Protein AF-A0A7C3YD73-F1 (afdb_monomer)

pLDDT: mean 84.91, std 18.35, range [36.12, 98.62]

Radius of gyration: 25.2 Å; Cα contacts (8 Å, |Δi|>4): 283; chains: 1; bounding box: 48×56×75 Å

Sequence (158 aa):
MTAGEERERSVPPAGDGAGAAAGGPRPVDALVAEIGSTTTVVTAFDGLSEEGRRRQPGGPRVVGQGVAPTSVADGDVTIGVNGARARLEAAVGPLAPRLTLATSSAAGGLRMTVHGLTQRMTAMAAREAALGAGAVVKYQTAGRLRDHDLRRIEEERP

Structure (mmCIF, N/CA/C/O backbone):
data_AF-A0A7C3YD73-F1
#
_entry.id   AF-A0A7C3YD73-F1
#
loop_
_atom_site.group_PDB
_atom_site.id
_atom_site.type_symbol
_atom_site.label_atom_id
_atom_site.label_alt_id
_atom_site.label_comp_id
_atom_site.label_asym_id
_atom_site.label_entity_id
_atom_site.label_seq_id
_atom_site.pdbx_PDB_ins_code
_atom_site.Cartn_x
_atom_site.Cartn_y
_atom_site.Cartn_z
_atom_site.occupancy
_atom_site.B_iso_or_equiv
_atom_site.auth_seq_id
_atom_site.auth_comp_id
_atom_site.auth_asym_id
_atom_site.auth_atom_id
_atom_site.pdbx_PDB_model_num
ATOM 1 N N . MET A 1 1 ? 26.915 -38.578 43.672 1.00 42.84 1 MET A N 1
ATOM 2 C CA . MET A 1 1 ? 26.312 -37.240 43.505 1.00 42.84 1 MET A CA 1
ATOM 3 C C . MET A 1 1 ? 25.085 -37.415 42.638 1.00 42.84 1 MET A C 1
ATOM 5 O O . MET A 1 1 ? 25.186 -38.008 41.575 1.00 42.84 1 MET A O 1
ATOM 9 N N . THR A 1 2 ? 23.934 -37.067 43.193 1.00 38.59 2 THR A N 1
ATOM 10 C CA . THR A 1 2 ? 22.582 -37.387 42.724 1.00 38.59 2 THR A CA 1
ATOM 11 C C . THR A 1 2 ? 22.217 -36.669 41.428 1.00 38.59 2 THR A C 1
ATOM 13 O O . THR A 1 2 ? 22.470 -35.474 41.291 1.00 38.59 2 THR A O 1
ATOM 16 N N . ALA A 1 3 ? 21.593 -37.412 40.512 1.00 38.47 3 ALA A N 1
ATOM 17 C CA . ALA A 1 3 ? 20.874 -36.888 39.360 1.00 38.47 3 ALA A CA 1
ATOM 18 C C . ALA A 1 3 ? 19.688 -36.036 39.843 1.00 38.47 3 ALA A C 1
ATOM 20 O O . ALA A 1 3 ? 18.899 -36.495 40.667 1.00 38.47 3 ALA A O 1
ATOM 21 N N . GLY A 1 4 ? 19.601 -34.794 39.367 1.00 38.97 4 GLY A N 1
ATOM 22 C CA . GLY A 1 4 ? 18.451 -33.918 39.567 1.00 38.97 4 GLY A CA 1
ATOM 23 C C . GLY A 1 4 ? 17.535 -33.981 38.350 1.00 38.97 4 GLY A C 1
ATOM 24 O O . GLY A 1 4 ? 17.973 -33.709 37.237 1.00 38.97 4 GLY A O 1
ATOM 25 N N . GLU A 1 5 ? 16.281 -34.361 38.579 1.00 45.06 5 GLU A N 1
ATOM 26 C CA . GLU A 1 5 ? 15.165 -34.267 37.637 1.00 45.06 5 GLU A CA 1
ATOM 27 C C . GLU A 1 5 ? 14.887 -32.801 37.265 1.00 45.06 5 GLU A C 1
ATOM 29 O O . GLU A 1 5 ? 14.458 -32.011 38.110 1.00 45.06 5 GLU A O 1
ATOM 34 N N . GLU A 1 6 ? 15.057 -32.433 35.994 1.00 40.69 6 GLU A N 1
ATOM 35 C CA . GLU A 1 6 ? 14.471 -31.201 35.463 1.00 40.69 6 GLU A CA 1
ATOM 36 C C . GLU A 1 6 ? 13.018 -31.470 35.063 1.00 40.69 6 GLU A C 1
ATOM 38 O O . GLU A 1 6 ? 12.716 -32.120 34.064 1.00 40.69 6 GLU A O 1
ATOM 43 N N . ARG A 1 7 ? 12.104 -30.985 35.907 1.00 46.06 7 ARG A N 1
ATOM 44 C CA . ARG A 1 7 ? 10.660 -31.025 35.685 1.00 46.06 7 ARG A CA 1
ATOM 45 C C . ARG A 1 7 ? 10.268 -30.106 34.529 1.00 46.06 7 ARG A C 1
ATOM 47 O O . ARG A 1 7 ? 10.502 -28.898 34.556 1.00 46.06 7 ARG A O 1
ATOM 54 N N . GLU A 1 8 ? 9.606 -30.722 33.565 1.00 41.06 8 GLU A N 1
ATOM 55 C CA . GLU A 1 8 ? 8.809 -30.146 32.490 1.00 41.06 8 GLU A CA 1
ATOM 56 C C . GLU A 1 8 ? 7.874 -29.045 33.026 1.00 41.06 8 GLU A C 1
ATOM 58 O O . GLU A 1 8 ? 6.981 -29.295 33.838 1.00 41.06 8 GLU A O 1
ATOM 63 N N . ARG A 1 9 ? 8.098 -27.790 32.613 1.00 43.88 9 ARG A N 1
ATOM 64 C CA . ARG A 1 9 ? 7.167 -26.692 32.904 1.00 43.88 9 ARG A CA 1
ATOM 65 C C . ARG A 1 9 ? 6.091 -26.667 31.828 1.00 43.88 9 ARG A C 1
ATOM 67 O O . ARG A 1 9 ? 6.324 -26.197 30.718 1.00 43.88 9 ARG A O 1
ATOM 74 N N . SER A 1 10 ? 4.920 -27.176 32.201 1.00 39.75 10 SER A N 1
ATOM 75 C CA . SER A 1 10 ? 3.681 -27.130 31.432 1.00 39.75 10 SER A CA 1
ATOM 76 C C . SER A 1 10 ? 3.347 -25.703 30.995 1.00 39.75 10 SER A C 1
ATOM 78 O O . SER A 1 10 ? 3.231 -24.798 31.827 1.00 39.75 10 SER A O 1
ATOM 80 N N . VAL A 1 11 ? 3.150 -25.518 29.693 1.00 49.44 11 VAL A N 1
ATOM 81 C CA . VAL A 1 11 ? 2.546 -24.314 29.117 1.00 49.44 11 VAL A CA 1
ATOM 82 C C . VAL A 1 11 ? 1.092 -24.234 29.612 1.00 49.44 11 VAL A C 1
ATOM 84 O O . VAL A 1 11 ? 0.370 -25.224 29.477 1.00 49.44 11 VAL A O 1
ATOM 87 N N . PRO A 1 12 ? 0.641 -23.120 30.217 1.00 45.41 12 PRO A N 1
ATOM 88 C CA . PRO A 1 12 ? -0.746 -22.993 30.651 1.00 45.41 12 PRO A CA 1
ATOM 89 C C . PRO A 1 12 ? -1.690 -22.956 29.434 1.00 45.41 12 PRO A C 1
ATOM 91 O O . PRO A 1 12 ? -1.300 -22.448 28.378 1.00 45.41 12 PRO A O 1
ATOM 94 N N . PRO A 1 13 ? -2.921 -23.490 29.551 1.00 43.34 13 PRO A N 1
ATOM 95 C CA . PRO A 1 13 ? -3.856 -23.549 28.436 1.00 43.34 13 PRO A CA 1
ATOM 96 C C . PRO A 1 13 ? -4.284 -22.145 27.998 1.00 43.34 13 PRO A C 1
ATOM 98 O O . PRO A 1 13 ? -4.411 -21.228 28.813 1.00 43.34 13 PRO A O 1
ATOM 101 N N . ALA A 1 14 ? -4.506 -22.004 26.690 1.00 50.91 14 ALA A N 1
ATOM 102 C CA . ALA A 1 14 ? -5.070 -20.816 26.071 1.00 50.91 14 ALA A CA 1
ATOM 103 C C . ALA A 1 14 ? -6.388 -20.453 26.769 1.00 50.91 14 ALA A C 1
ATOM 105 O O . ALA A 1 14 ? -7.315 -21.257 26.816 1.00 50.91 14 ALA A O 1
ATOM 106 N N . GLY A 1 15 ? -6.438 -19.257 27.354 1.00 39.12 15 GLY A N 1
ATOM 107 C CA . GLY A 1 15 ? -7.645 -18.748 27.985 1.00 39.12 15 GLY A CA 1
ATOM 108 C C . GLY A 1 15 ? -8.738 -18.518 26.947 1.00 39.12 15 GLY A C 1
ATOM 109 O O . GLY A 1 15 ? -8.536 -17.775 25.984 1.00 39.12 15 GLY A O 1
ATOM 110 N N . ASP A 1 16 ? -9.897 -19.126 27.185 1.00 51.25 16 ASP A N 1
ATOM 111 C CA . ASP A 1 16 ? -11.158 -18.816 26.521 1.00 51.25 16 ASP A CA 1
ATOM 112 C C . ASP A 1 16 ? -11.572 -17.377 26.856 1.00 51.25 16 ASP A C 1
ATOM 114 O O . ASP A 1 16 ? -12.211 -17.088 27.866 1.00 51.25 16 ASP A O 1
ATOM 118 N N . GLY A 1 17 ? -11.166 -16.448 25.995 1.00 36.91 17 GLY A N 1
ATOM 119 C CA . GLY A 1 17 ? -11.552 -15.042 26.024 1.00 36.91 17 GLY A CA 1
ATOM 120 C C . GLY A 1 17 ? -12.587 -14.717 24.954 1.00 36.91 17 GLY A C 1
ATOM 121 O O . GLY A 1 17 ? -12.403 -13.766 24.200 1.00 36.91 17 GLY A O 1
ATOM 122 N N . ALA A 1 18 ? -13.666 -15.497 24.854 1.00 42.88 18 ALA A N 1
ATOM 123 C CA . ALA A 1 18 ? -14.834 -15.148 24.046 1.00 42.88 18 ALA A CA 1
ATOM 124 C C . ALA A 1 18 ? -15.647 -14.041 24.745 1.00 42.88 18 ALA A C 1
ATOM 126 O O . ALA A 1 18 ? -16.751 -14.255 25.237 1.00 42.88 18 ALA A O 1
ATOM 127 N N . GLY A 1 19 ? -15.075 -12.840 24.812 1.00 36.12 19 GLY A N 1
ATOM 128 C CA . GLY A 1 19 ? -15.771 -11.614 25.181 1.00 36.12 19 GLY A CA 1
ATOM 129 C C . GLY A 1 19 ? -16.089 -10.822 23.922 1.00 36.12 19 GLY A C 1
ATOM 130 O O . GLY A 1 19 ? -15.408 -9.845 23.626 1.00 36.12 19 GLY A O 1
ATOM 131 N N . ALA A 1 20 ? -17.093 -11.251 23.154 1.00 42.88 20 ALA A N 1
ATOM 132 C CA . ALA A 1 20 ? -17.630 -10.433 22.073 1.00 42.88 20 ALA A CA 1
ATOM 133 C C . ALA A 1 20 ? -18.155 -9.123 22.682 1.00 42.88 20 ALA A C 1
ATOM 135 O O . ALA A 1 20 ? -19.147 -9.118 23.412 1.00 42.88 20 ALA A O 1
ATOM 136 N N . ALA A 1 21 ? -17.455 -8.017 22.426 1.00 47.47 21 ALA A N 1
ATOM 137 C CA . ALA A 1 21 ? -17.876 -6.695 22.857 1.00 47.47 21 ALA A CA 1
ATOM 138 C C . ALA A 1 21 ? -19.243 -6.377 22.227 1.00 47.47 21 ALA A C 1
ATOM 140 O O . ALA A 1 21 ? -19.350 -6.144 21.025 1.00 47.47 21 ALA A O 1
ATOM 141 N N . ALA A 1 22 ? -20.291 -6.387 23.052 1.00 50.22 22 ALA A N 1
ATOM 142 C CA . ALA A 1 22 ? -21.681 -6.104 22.697 1.00 50.22 22 ALA A CA 1
ATOM 143 C C . ALA A 1 22 ? -21.938 -4.597 22.474 1.00 50.22 22 ALA A C 1
ATOM 145 O O . ALA A 1 22 ? -22.868 -4.015 23.030 1.00 50.22 22 ALA A O 1
ATOM 146 N N . GLY A 1 23 ? -21.086 -3.949 21.682 1.00 60.81 23 GLY A N 1
ATOM 147 C CA . 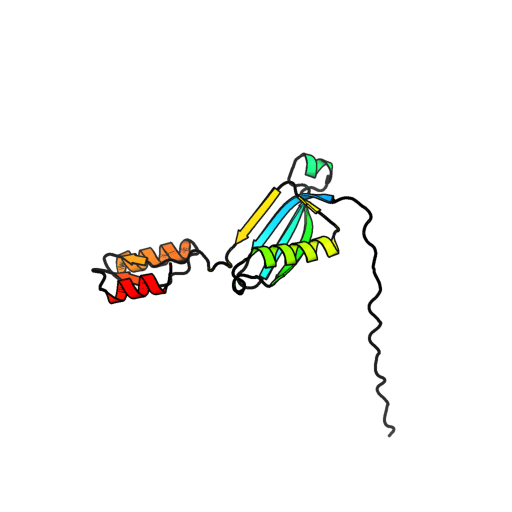GLY A 1 23 ? -21.236 -2.567 21.241 1.00 60.81 23 GLY A CA 1
ATOM 148 C C . GLY A 1 23 ? -21.167 -2.514 19.721 1.00 60.81 23 GLY A C 1
ATOM 149 O O . GLY A 1 23 ? -20.349 -3.201 19.113 1.00 60.81 23 GLY A O 1
ATOM 150 N N . GLY A 1 24 ? -22.036 -1.712 19.101 1.00 77.94 24 GLY A N 1
ATOM 151 C CA . GLY A 1 24 ? -21.945 -1.428 17.668 1.00 77.94 24 GLY A CA 1
ATOM 152 C C . GLY A 1 24 ? -20.569 -0.861 17.285 1.00 77.94 24 GLY A C 1
ATOM 153 O O . GLY A 1 24 ? -19.802 -0.449 18.160 1.00 77.94 24 GLY A O 1
ATOM 154 N N . PRO A 1 25 ? -20.234 -0.833 15.986 1.00 89.62 25 PRO A N 1
ATOM 155 C CA . PRO A 1 25 ? -18.904 -0.444 15.544 1.00 89.62 25 PRO A CA 1
ATOM 156 C C . PRO A 1 25 ? -18.542 0.963 16.022 1.00 89.62 25 PRO A C 1
ATOM 158 O O . PRO A 1 25 ? -19.298 1.923 15.850 1.00 89.62 25 PRO A O 1
ATOM 161 N N . ARG A 1 26 ? -17.368 1.077 16.644 1.00 91.38 26 ARG A N 1
ATOM 162 C CA . ARG A 1 26 ? -16.861 2.324 17.206 1.00 91.38 26 ARG A CA 1
ATOM 163 C C . ARG A 1 26 ? -16.518 3.296 16.071 1.00 91.38 26 ARG A C 1
ATOM 165 O O . ARG A 1 26 ? -15.709 2.939 15.213 1.00 91.38 26 ARG A O 1
ATOM 172 N N . PRO A 1 27 ? -17.041 4.534 16.075 1.00 94.38 27 PRO A N 1
ATOM 173 C CA . PRO A 1 27 ? -16.660 5.525 15.079 1.00 94.38 27 PRO A CA 1
ATOM 174 C C . PRO A 1 27 ? -15.189 5.918 15.244 1.00 94.38 27 PRO A C 1
ATOM 176 O O . PRO A 1 27 ? -14.729 6.156 16.362 1.00 94.38 27 PRO A O 1
ATOM 179 N N . VAL A 1 28 ? -14.468 6.013 14.128 1.00 96.12 28 VAL A N 1
ATOM 180 C CA . VAL A 1 28 ? -13.100 6.553 14.063 1.00 96.12 28 VAL A CA 1
ATOM 181 C C . VAL A 1 28 ? -12.978 7.511 12.885 1.00 96.12 28 VAL A C 1
ATOM 183 O O . VAL A 1 28 ? -13.726 7.414 11.911 1.00 96.12 28 VAL A O 1
ATOM 186 N N . ASP A 1 29 ? -12.053 8.462 12.962 1.00 97.06 29 ASP A N 1
ATOM 187 C CA . ASP A 1 29 ? -11.925 9.481 11.922 1.00 97.06 29 ASP A CA 1
ATOM 188 C C . ASP A 1 29 ? -11.259 8.935 10.657 1.00 97.06 29 ASP A C 1
ATOM 190 O O . ASP A 1 29 ? -11.718 9.235 9.555 1.00 97.06 29 ASP A O 1
ATOM 194 N N . ALA A 1 30 ? -10.213 8.117 10.799 1.00 97.62 30 ALA A N 1
ATOM 195 C CA . ALA A 1 30 ? -9.515 7.534 9.659 1.00 97.62 30 ALA A CA 1
ATOM 196 C C . ALA A 1 30 ? -9.073 6.090 9.912 1.00 97.62 30 ALA A C 1
ATOM 198 O O . ALA A 1 30 ? -8.607 5.751 11.000 1.00 97.62 30 ALA A O 1
ATOM 199 N N . LEU A 1 31 ? -9.165 5.265 8.873 1.00 98.31 31 LEU A N 1
ATOM 200 C CA . LEU A 1 31 ? -8.511 3.966 8.768 1.00 98.31 31 LEU A CA 1
ATOM 201 C C . LEU A 1 31 ? -7.478 4.048 7.644 1.00 98.31 31 LEU A C 1
ATOM 203 O O . LEU A 1 31 ? -7.838 4.282 6.493 1.00 98.31 31 LEU A O 1
ATOM 207 N N . VAL A 1 32 ? -6.199 3.902 7.972 1.00 98.19 32 VAL A N 1
ATOM 208 C CA . VAL A 1 32 ? -5.097 4.040 7.014 1.00 98.19 32 VAL A CA 1
ATOM 209 C C . VAL A 1 32 ? -4.479 2.671 6.774 1.00 98.19 32 VAL A C 1
ATOM 211 O O . VAL A 1 32 ? -3.994 2.052 7.717 1.00 98.19 32 VAL A O 1
ATOM 214 N N . ALA A 1 33 ? -4.507 2.202 5.530 1.00 97.88 33 ALA A N 1
ATOM 215 C CA . ALA A 1 33 ? -3.869 0.967 5.095 1.00 97.88 33 ALA A CA 1
ATOM 216 C C . ALA A 1 33 ? -2.529 1.269 4.409 1.00 97.88 33 ALA A C 1
ATOM 218 O O . ALA A 1 33 ? -2.496 1.900 3.358 1.00 97.88 33 ALA A O 1
ATOM 219 N N . GLU A 1 34 ? -1.429 0.794 4.976 1.00 96.00 34 GLU A N 1
ATOM 220 C CA . GLU A 1 34 ? -0.098 0.833 4.381 1.00 96.00 34 GLU A CA 1
ATOM 221 C C . GLU A 1 34 ? 0.249 -0.553 3.833 1.00 96.00 34 GLU A C 1
ATOM 223 O O . GLU A 1 34 ? 0.494 -1.501 4.576 1.00 96.00 34 GLU A O 1
ATOM 228 N N . ILE A 1 35 ? 0.236 -0.685 2.511 1.00 94.06 35 ILE A N 1
ATOM 229 C CA . ILE A 1 35 ? 0.448 -1.943 1.799 1.00 94.06 35 ILE A CA 1
ATOM 230 C C . ILE A 1 35 ? 1.915 -1.992 1.347 1.00 94.06 35 ILE A C 1
ATOM 232 O O . ILE A 1 35 ? 2.281 -1.484 0.282 1.00 94.06 35 ILE A O 1
ATOM 236 N N . GLY A 1 36 ? 2.774 -2.587 2.174 1.00 89.94 36 GLY A N 1
ATOM 237 C CA . GLY A 1 36 ? 4.190 -2.814 1.879 1.00 89.94 36 GLY A CA 1
ATOM 238 C C . GLY A 1 36 ? 4.432 -4.103 1.090 1.00 89.94 36 GLY A C 1
ATOM 239 O O . GLY A 1 36 ? 3.565 -4.968 1.029 1.00 89.94 36 GLY A O 1
ATOM 240 N N . SER A 1 37 ? 5.620 -4.272 0.503 1.00 85.31 37 SER A N 1
ATOM 241 C CA . SER A 1 37 ? 5.970 -5.467 -0.295 1.00 85.31 37 SER A CA 1
ATOM 242 C C . SER A 1 37 ? 5.804 -6.791 0.458 1.00 85.31 37 SER A C 1
ATOM 244 O O . SER A 1 37 ? 5.399 -7.784 -0.139 1.00 85.31 37 SER A O 1
ATOM 246 N N . THR A 1 38 ? 6.081 -6.793 1.762 1.00 90.69 38 THR A N 1
ATOM 247 C CA . THR A 1 38 ? 6.010 -7.990 2.616 1.00 90.69 38 THR A CA 1
ATOM 248 C C . THR A 1 38 ? 4.807 -7.963 3.551 1.00 90.69 38 THR A C 1
ATOM 250 O O . THR A 1 38 ? 4.184 -8.994 3.803 1.00 90.69 38 THR A O 1
ATOM 253 N N . THR A 1 39 ? 4.480 -6.789 4.087 1.00 95.19 39 THR A N 1
ATOM 254 C CA . THR A 1 39 ? 3.476 -6.626 5.140 1.00 95.19 39 THR A CA 1
ATOM 255 C C . THR A 1 39 ? 2.501 -5.516 4.807 1.00 95.19 39 THR A C 1
ATOM 257 O O . THR A 1 39 ? 2.903 -4.444 4.360 1.00 95.19 39 THR A O 1
ATOM 260 N N . THR A 1 40 ? 1.231 -5.758 5.101 1.00 97.12 40 THR A N 1
ATOM 261 C CA . THR A 1 40 ? 0.180 -4.752 5.101 1.00 97.12 40 THR A CA 1
ATOM 262 C C . THR A 1 40 ? -0.135 -4.369 6.539 1.00 97.12 40 THR A C 1
ATOM 264 O O . THR A 1 40 ? -0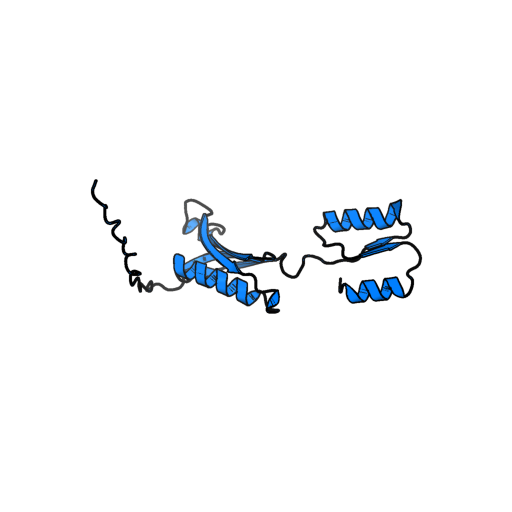.364 -5.235 7.385 1.00 97.12 40 THR A O 1
ATOM 267 N N . VAL A 1 41 ? -0.141 -3.074 6.819 1.00 98.31 41 VAL A N 1
ATOM 268 C CA . VAL A 1 41 ? -0.443 -2.496 8.127 1.00 98.31 41 VAL A CA 1
ATOM 269 C C . VAL A 1 41 ? -1.726 -1.687 8.007 1.00 98.31 41 VAL A C 1
ATOM 271 O O . VAL A 1 41 ? -1.897 -0.941 7.053 1.00 98.31 41 VAL A O 1
ATOM 274 N N . VAL A 1 42 ? -2.644 -1.830 8.958 1.00 98.62 42 VAL A N 1
ATOM 275 C CA . VAL A 1 42 ? -3.864 -1.021 9.031 1.00 98.62 42 VAL A CA 1
ATOM 276 C C . VAL A 1 42 ? -3.915 -0.336 10.386 1.00 98.62 42 VAL A C 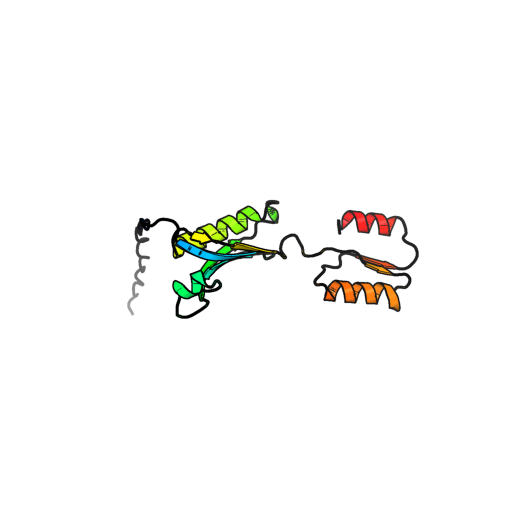1
ATOM 278 O O . VAL A 1 42 ? -3.925 -1.007 11.418 1.00 98.62 42 VAL A O 1
ATOM 281 N N . THR A 1 43 ? -3.984 0.992 10.379 1.00 98.56 43 THR A N 1
ATOM 282 C CA . THR A 1 43 ? -3.963 1.825 11.587 1.00 98.56 43 THR A CA 1
ATOM 283 C C . THR A 1 43 ? -5.222 2.677 11.663 1.00 98.56 43 THR A C 1
ATOM 285 O O . THR A 1 43 ? -5.589 3.351 10.699 1.00 98.56 43 THR A O 1
ATOM 288 N N . ALA A 1 44 ? -5.888 2.659 12.816 1.00 98.19 44 ALA A N 1
ATOM 289 C CA . ALA A 1 44 ? -7.052 3.499 13.078 1.00 98.19 44 ALA A CA 1
ATOM 290 C C . ALA A 1 44 ? -6.661 4.748 13.871 1.00 98.19 44 ALA A C 1
ATOM 292 O O . ALA A 1 44 ? -5.972 4.658 14.890 1.00 98.19 44 ALA A O 1
ATOM 293 N N . PHE A 1 45 ? -7.162 5.901 13.437 1.00 97.12 45 PHE A N 1
ATOM 294 C CA . PHE A 1 45 ? -6.938 7.200 14.061 1.00 97.12 45 PHE A CA 1
ATOM 295 C C . PHE A 1 45 ? -8.262 7.856 14.453 1.00 97.12 45 PHE A C 1
ATOM 297 O O . PHE A 1 45 ? -9.255 7.788 13.7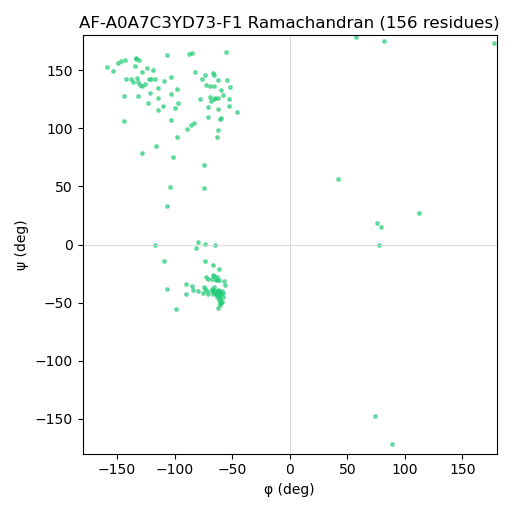25 1.00 97.12 45 PHE A O 1
ATOM 304 N N . ASP A 1 46 ? -8.256 8.534 15.594 1.00 95.62 46 ASP A N 1
ATOM 305 C CA . ASP A 1 46 ? -9.381 9.317 16.113 1.00 95.62 46 ASP A CA 1
ATOM 306 C C . ASP A 1 46 ? -8.870 10.683 16.593 1.00 95.62 46 ASP A C 1
ATOM 308 O O . ASP A 1 46 ? -7.673 10.846 16.839 1.00 95.62 46 ASP A O 1
ATOM 312 N N . GLY A 1 47 ? -9.749 11.674 16.715 1.00 95.12 47 GLY A N 1
ATOM 313 C CA . GLY A 1 47 ? -9.362 13.038 17.098 1.00 95.12 47 GLY A CA 1
ATOM 314 C C . GLY A 1 47 ? -8.763 13.891 15.968 1.00 95.12 47 GLY A C 1
ATOM 315 O O . GLY A 1 47 ? -8.165 14.931 16.243 1.00 95.12 47 GLY A O 1
ATOM 316 N N . LEU A 1 48 ? -8.907 13.477 14.707 1.00 93.75 48 LEU A N 1
ATOM 317 C CA . LEU A 1 48 ? -8.453 14.217 13.524 1.00 93.75 48 LEU A CA 1
ATOM 318 C C . LEU A 1 48 ? -9.475 15.270 13.078 1.00 93.75 48 LEU A C 1
ATOM 320 O O . LEU A 1 48 ? -9.087 16.374 12.697 1.00 93.75 48 LEU A O 1
ATOM 324 N N . SER A 1 49 ? -10.768 14.943 13.147 1.00 91.88 49 SER A N 1
ATOM 325 C CA . SER A 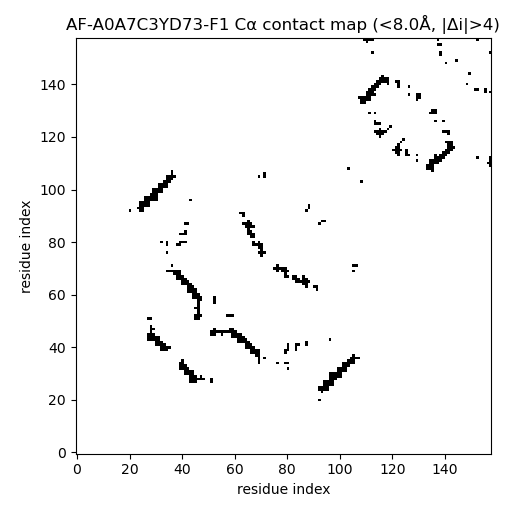1 49 ? -11.868 15.845 12.782 1.00 91.88 49 SER A CA 1
ATOM 326 C C . SER A 1 49 ? -12.307 16.710 13.968 1.00 91.88 49 SER A C 1
ATOM 328 O O . SER A 1 49 ? -12.001 16.395 15.116 1.00 91.88 49 SER A O 1
ATOM 330 N N . GLU A 1 50 ? -13.062 17.790 13.736 1.00 89.62 50 GLU A N 1
ATOM 331 C CA . GLU A 1 50 ? -13.647 18.565 14.846 1.00 89.62 50 GLU A CA 1
ATOM 332 C C . GLU A 1 50 ? -14.541 17.697 15.741 1.00 89.62 50 GLU A C 1
ATOM 334 O O . GLU A 1 50 ? -14.480 17.775 16.967 1.00 89.62 50 GLU A O 1
ATOM 339 N N . GLU A 1 51 ? -15.342 16.824 15.132 1.00 87.94 51 GLU A N 1
ATOM 340 C CA . GLU A 1 51 ? -16.207 15.885 15.844 1.00 87.94 51 GLU A CA 1
ATOM 341 C C . GLU A 1 51 ? -15.386 14.844 16.622 1.00 87.94 51 GLU A C 1
ATOM 343 O O . GLU A 1 51 ? -15.701 14.521 17.768 1.00 87.94 51 GLU A O 1
ATOM 348 N N . GLY A 1 52 ? -14.287 14.372 16.029 1.00 88.00 52 GLY A N 1
ATOM 349 C CA . GLY A 1 52 ? -13.313 13.498 16.674 1.00 88.00 52 GLY A CA 1
ATOM 350 C C . GLY A 1 52 ? -12.661 14.162 17.876 1.00 88.00 52 GLY A C 1
ATOM 351 O O . GLY A 1 52 ? -12.593 13.562 18.940 1.00 88.00 52 GLY A O 1
ATOM 352 N N . ARG A 1 53 ? -12.256 15.430 17.763 1.00 89.81 53 ARG A N 1
ATOM 353 C CA . ARG A 1 53 ? -11.684 16.205 18.878 1.00 89.81 53 ARG A CA 1
ATOM 354 C C . ARG A 1 53 ? -12.685 16.422 20.014 1.00 89.81 53 ARG A C 1
ATOM 356 O O . ARG A 1 53 ? -12.279 16.456 21.170 1.00 89.81 53 ARG A O 1
ATOM 363 N N . ARG A 1 54 ? -13.990 16.507 19.723 1.00 88.62 54 ARG A N 1
ATOM 364 C CA . ARG A 1 54 ? -15.038 16.527 20.765 1.00 88.62 54 ARG A CA 1
ATOM 365 C C . ARG A 1 54 ? -15.136 15.189 21.507 1.00 88.62 54 ARG A C 1
ATOM 367 O O . ARG A 1 54 ? -15.280 15.191 22.725 1.00 88.62 54 ARG A O 1
ATOM 374 N N . ARG A 1 55 ? -15.021 14.053 20.803 1.00 86.25 55 ARG A N 1
ATOM 375 C CA . ARG A 1 55 ? -14.943 12.705 21.415 1.00 86.25 55 ARG A CA 1
ATOM 376 C C . ARG A 1 55 ? -13.612 12.452 22.131 1.00 86.25 55 ARG A C 1
ATOM 378 O O . ARG A 1 55 ? -13.550 11.670 23.079 1.00 86.25 55 ARG A O 1
ATOM 385 N N . GLN A 1 56 ? -12.545 13.092 21.661 1.00 82.3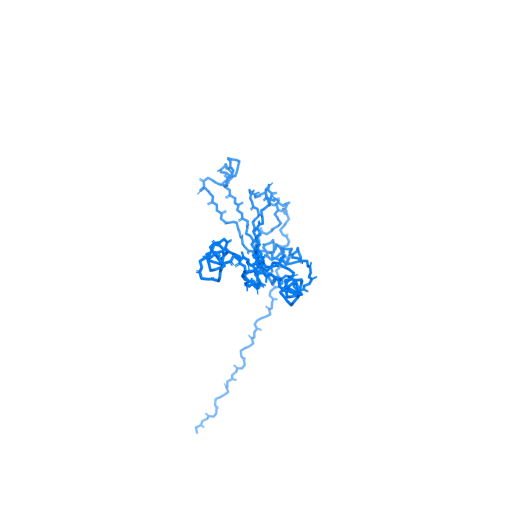8 56 GLN A N 1
ATOM 386 C CA . GLN A 1 56 ? -11.163 12.910 22.090 1.00 82.38 56 GLN A CA 1
ATOM 387 C C . GLN A 1 56 ? -10.515 14.264 22.441 1.00 82.38 56 GLN A C 1
ATOM 389 O O . GLN A 1 56 ? -9.718 14.797 21.667 1.00 82.38 56 GLN A O 1
ATOM 394 N N . PRO A 1 57 ? -10.799 14.822 23.635 1.00 79.75 57 PRO A N 1
ATOM 395 C CA . PRO A 1 57 ? -10.285 16.137 24.034 1.00 79.75 57 PRO A CA 1
ATOM 396 C C . PRO A 1 57 ? -8.752 16.206 24.110 1.00 79.75 57 PRO A C 1
ATOM 398 O O . PRO A 1 57 ? -8.178 17.284 24.023 1.00 79.75 57 PRO A O 1
ATOM 401 N N . GLY A 1 58 ? -8.085 15.052 24.248 1.00 84.56 58 GLY A N 1
ATOM 402 C CA . GLY A 1 58 ? -6.622 14.929 24.242 1.00 84.56 58 GLY A CA 1
ATOM 403 C C . GLY A 1 58 ? -5.965 15.087 22.864 1.00 84.56 58 GLY A C 1
ATOM 404 O O . GLY A 1 58 ? -4.746 14.991 22.775 1.00 84.56 58 GLY A O 1
ATOM 405 N N . GLY A 1 59 ? -6.748 15.325 21.805 1.00 88.38 59 GLY A N 1
ATOM 406 C CA . GLY A 1 59 ? -6.257 15.497 20.438 1.00 88.38 59 GLY A CA 1
ATOM 407 C C . GLY A 1 59 ? -6.149 14.190 19.639 1.00 88.38 59 GLY A C 1
ATOM 408 O O . GLY A 1 59 ? -6.643 13.147 20.082 1.00 88.38 59 GLY A O 1
ATOM 409 N N . PRO A 1 60 ? -5.537 14.252 18.438 1.00 93.56 60 PRO A N 1
ATOM 410 C CA . PRO A 1 60 ? -5.307 13.092 17.585 1.00 93.56 60 PRO A CA 1
ATOM 411 C C . PRO A 1 60 ? -4.615 11.944 18.319 1.00 93.56 60 PRO A C 1
ATOM 413 O O . PRO A 1 60 ? -3.614 12.155 19.003 1.00 93.56 60 PRO A O 1
ATOM 416 N N . ARG A 1 61 ? -5.098 10.716 18.128 1.00 94.44 61 ARG A N 1
ATOM 417 C CA . ARG A 1 61 ? -4.445 9.514 18.657 1.00 94.44 61 ARG A CA 1
ATOM 418 C C . ARG A 1 61 ? -4.619 8.307 17.751 1.00 94.44 61 ARG A C 1
ATOM 420 O O . ARG A 1 61 ? -5.595 8.201 17.009 1.00 94.44 61 ARG A O 1
ATOM 427 N N . VAL A 1 62 ? -3.712 7.351 17.913 1.00 96.88 62 VAL A N 1
ATOM 428 C CA . VAL A 1 62 ? -3.860 5.998 17.374 1.00 96.88 62 VAL A CA 1
ATOM 429 C C . VAL A 1 62 ? -4.814 5.215 18.276 1.00 96.88 62 VAL A C 1
ATOM 431 O O . VAL A 1 62 ? -4.607 5.136 19.485 1.00 96.88 62 VAL A O 1
ATOM 434 N N . VAL A 1 63 ? -5.875 4.659 17.695 1.00 96.44 63 VAL A N 1
ATOM 435 C CA . VAL A 1 63 ? -6.817 3.763 18.387 1.00 96.44 63 VAL A CA 1
ATOM 436 C C . VAL A 1 63 ? -6.232 2.359 18.489 1.00 96.44 63 VAL A C 1
ATOM 438 O O . VAL A 1 63 ? -6.356 1.715 19.525 1.00 96.44 63 VAL A O 1
ATOM 441 N N . GLY A 1 64 ? -5.578 1.906 17.422 1.00 97.62 64 GLY A N 1
ATOM 442 C CA . GLY A 1 64 ? -4.897 0.623 17.355 1.00 97.62 64 GLY A CA 1
ATOM 443 C C . GLY A 1 64 ? -4.304 0.381 15.974 1.00 97.62 64 GLY A C 1
ATOM 444 O O . GLY A 1 64 ? -4.556 1.142 15.033 1.00 97.62 64 GLY A O 1
ATOM 445 N N . GLN A 1 65 ? -3.542 -0.705 15.862 1.00 98.19 65 GLN A N 1
ATOM 446 C CA . GLN A 1 65 ? -2.943 -1.153 14.611 1.00 98.19 65 GLN A CA 1
ATOM 447 C C . GLN A 1 65 ? -3.058 -2.672 14.459 1.00 98.19 65 GLN A C 1
ATOM 449 O O . GLN A 1 65 ? -2.907 -3.414 15.427 1.00 98.19 65 GLN A O 1
ATOM 454 N N . GLY A 1 66 ? -3.295 -3.125 13.232 1.00 98.38 66 GLY A N 1
ATOM 455 C CA . GLY A 1 66 ? -3.247 -4.527 12.840 1.00 98.38 66 GLY A CA 1
ATOM 456 C C . GLY A 1 66 ? -2.279 -4.730 11.680 1.00 98.38 66 GLY A C 1
ATOM 457 O O . GLY A 1 66 ? -2.036 -3.817 10.893 1.00 98.38 66 GLY A O 1
ATOM 458 N N . VAL A 1 67 ? -1.696 -5.924 11.588 1.00 98.38 67 VAL A N 1
ATOM 459 C CA . VAL A 1 67 ? -0.677 -6.260 10.581 1.00 98.38 67 VAL A CA 1
ATOM 460 C C . VAL A 1 67 ? -1.018 -7.597 9.936 1.00 98.38 67 VAL A C 1
ATOM 462 O O . VAL A 1 67 ? -1.503 -8.504 10.608 1.00 98.38 67 VAL A O 1
ATOM 465 N N . ALA A 1 68 ? -0.764 -7.754 8.644 1.00 98.12 68 ALA A N 1
ATOM 466 C CA . ALA A 1 68 ? -0.874 -9.021 7.931 1.00 98.12 68 ALA A CA 1
ATOM 467 C C . ALA A 1 68 ? 0.233 -9.169 6.882 1.00 98.12 68 ALA A C 1
ATOM 469 O O . ALA A 1 68 ? 0.786 -8.161 6.444 1.00 98.12 68 ALA A O 1
ATOM 470 N N . PRO A 1 69 ? 0.553 -10.403 6.452 1.00 97.12 69 PRO A N 1
ATOM 471 C CA . PRO A 1 69 ? 1.301 -10.603 5.217 1.00 97.12 69 PRO A CA 1
ATOM 472 C C . PRO A 1 69 ? 0.600 -9.901 4.051 1.00 97.12 69 PRO A C 1
ATOM 474 O O . PRO A 1 69 ? -0.631 -9.890 3.976 1.00 97.12 69 PRO A O 1
ATOM 477 N N . THR A 1 70 ? 1.376 -9.310 3.151 1.00 94.06 70 THR A N 1
ATOM 478 C CA . THR A 1 70 ? 0.835 -8.727 1.925 1.00 94.06 70 THR A CA 1
ATOM 479 C C . THR A 1 70 ? 0.493 -9.814 0.911 1.00 94.06 70 THR A C 1
ATOM 481 O O . THR A 1 70 ? 1.241 -10.770 0.738 1.00 94.06 70 THR A O 1
ATOM 484 N N . SER A 1 71 ? -0.609 -9.621 0.191 1.00 93.50 71 SER A N 1
ATOM 485 C CA . SER A 1 71 ? -1.197 -10.576 -0.753 1.00 93.50 71 SER A CA 1
ATOM 486 C C . SER A 1 71 ? -0.998 -10.189 -2.226 1.00 93.50 71 SER A C 1
ATOM 488 O O . SER A 1 71 ? -1.837 -10.447 -3.083 1.00 93.50 71 SER A O 1
ATOM 490 N N . VAL A 1 72 ? 0.130 -9.545 -2.555 1.00 87.75 72 VAL A N 1
ATOM 491 C CA . VAL A 1 72 ? 0.487 -9.239 -3.958 1.00 87.75 72 VAL A CA 1
ATOM 492 C C . VAL A 1 72 ? 0.675 -10.519 -4.765 1.00 87.75 72 VAL A C 1
ATOM 494 O O . VAL A 1 72 ? 0.264 -10.573 -5.919 1.00 87.75 72 VAL A O 1
ATOM 497 N N . ALA A 1 73 ? 1.278 -11.546 -4.157 1.00 84.38 73 ALA A N 1
ATOM 498 C CA . ALA A 1 73 ? 1.462 -12.852 -4.787 1.00 84.38 73 ALA A CA 1
ATOM 499 C C . ALA A 1 73 ? 0.124 -13.537 -5.111 1.00 84.38 73 ALA A C 1
ATOM 501 O O . ALA A 1 73 ? 0.042 -14.276 -6.087 1.00 84.38 73 ALA A O 1
ATOM 502 N N . ASP A 1 74 ? -0.922 -13.226 -4.342 1.00 87.38 74 ASP A N 1
ATOM 503 C CA . ASP A 1 74 ? -2.284 -13.718 -4.559 1.00 87.38 74 ASP A CA 1
ATOM 504 C C . ASP A 1 74 ? -3.037 -12.909 -5.632 1.00 87.38 74 ASP A C 1
ATOM 506 O O . ASP A 1 74 ? -4.179 -13.217 -5.964 1.00 87.38 74 ASP A O 1
ATOM 510 N N . GLY A 1 75 ? -2.415 -11.858 -6.182 1.00 87.69 75 GLY A N 1
ATOM 511 C CA . GLY A 1 75 ? -3.001 -10.985 -7.201 1.00 87.69 75 GLY A CA 1
ATOM 512 C C . GLY A 1 75 ? -4.008 -9.961 -6.670 1.00 87.69 75 GLY A C 1
ATOM 513 O O . GLY A 1 75 ? -4.514 -9.161 -7.454 1.00 87.69 75 GLY A O 1
ATOM 514 N N . ASP A 1 76 ? -4.272 -9.939 -5.361 1.00 89.81 76 ASP A N 1
ATOM 515 C CA . ASP A 1 76 ? -5.245 -9.044 -4.736 1.00 89.81 76 ASP A CA 1
ATOM 516 C C . ASP A 1 76 ? -4.770 -8.579 -3.352 1.00 89.81 76 ASP A C 1
ATOM 518 O O . ASP A 1 76 ? -4.831 -9.310 -2.364 1.00 89.81 76 ASP A O 1
ATOM 522 N N . VAL A 1 77 ? -4.339 -7.318 -3.258 1.00 92.00 77 VAL A N 1
ATOM 523 C CA . VAL A 1 77 ? -3.872 -6.688 -2.009 1.00 92.00 77 VAL A CA 1
ATOM 524 C C . VAL A 1 77 ? -4.971 -6.494 -0.960 1.00 92.00 77 VAL A C 1
ATOM 526 O O . VAL A 1 77 ? -4.663 -6.298 0.217 1.00 92.00 77 VAL A O 1
ATOM 529 N N . THR A 1 78 ? -6.250 -6.554 -1.344 1.00 94.75 78 THR A N 1
ATOM 530 C CA . THR A 1 78 ? -7.361 -6.369 -0.402 1.00 94.75 78 THR A CA 1
ATOM 531 C C . THR A 1 78 ? -7.437 -7.507 0.612 1.00 94.75 78 THR A C 1
ATOM 533 O O . THR A 1 78 ? -7.847 -7.276 1.748 1.00 94.75 78 THR A O 1
ATOM 536 N N . ILE A 1 79 ? -6.952 -8.703 0.263 1.00 96.75 79 ILE A N 1
ATOM 537 C CA . ILE A 1 79 ? -6.838 -9.848 1.177 1.00 96.75 79 ILE A CA 1
ATOM 538 C C . ILE A 1 79 ? -5.938 -9.483 2.370 1.00 96.75 79 ILE A C 1
ATOM 540 O O . ILE A 1 79 ? -6.344 -9.639 3.524 1.00 96.75 79 ILE A O 1
ATOM 544 N N . GLY A 1 80 ? -4.752 -8.923 2.110 1.00 96.75 80 GLY A N 1
ATOM 545 C CA . GLY A 1 80 ? -3.831 -8.450 3.144 1.00 96.75 80 GLY A CA 1
ATOM 546 C C . GLY A 1 80 ? -4.410 -7.298 3.970 1.00 96.75 80 GLY A C 1
ATOM 547 O O . GLY A 1 80 ? -4.332 -7.326 5.200 1.00 96.75 80 GLY A O 1
ATOM 548 N N . VAL A 1 81 ? -5.065 -6.323 3.326 1.00 97.56 81 VAL A N 1
ATOM 549 C CA . VAL A 1 81 ? -5.738 -5.203 4.020 1.00 97.56 81 VAL A CA 1
ATOM 550 C C . VAL A 1 81 ? -6.830 -5.713 4.961 1.00 97.56 81 VAL A C 1
ATOM 552 O O . VAL A 1 81 ? -6.875 -5.319 6.126 1.00 97.56 81 VAL A O 1
ATOM 555 N N . ASN A 1 82 ? -7.680 -6.627 4.493 1.00 97.94 82 ASN A N 1
ATOM 556 C CA . ASN A 1 82 ? -8.755 -7.216 5.287 1.00 97.94 82 ASN A CA 1
ATOM 557 C C . ASN A 1 82 ? -8.206 -8.066 6.436 1.00 97.94 82 ASN A C 1
ATOM 559 O O . ASN A 1 82 ? -8.711 -7.978 7.553 1.00 97.94 82 ASN A O 1
ATOM 563 N N . GLY A 1 83 ? -7.132 -8.826 6.206 1.00 98.19 83 GLY A N 1
ATOM 564 C CA . GLY A 1 83 ? -6.445 -9.571 7.260 1.00 98.19 83 GLY A CA 1
ATOM 565 C C . GLY A 1 83 ? -5.861 -8.657 8.342 1.00 98.19 83 GLY A C 1
ATOM 566 O O . GLY A 1 83 ? -6.009 -8.929 9.534 1.00 98.19 83 GLY A O 1
ATOM 567 N N . ALA A 1 84 ? -5.229 -7.548 7.949 1.00 98.44 84 ALA A N 1
ATOM 568 C CA . ALA A 1 84 ? -4.686 -6.566 8.883 1.00 98.44 84 ALA A CA 1
ATOM 569 C C . ALA A 1 84 ? -5.807 -5.859 9.660 1.00 98.44 84 ALA A C 1
ATOM 571 O O . ALA A 1 84 ? -5.719 -5.731 10.882 1.00 98.44 84 ALA A O 1
ATOM 572 N N . ARG A 1 85 ? -6.900 -5.486 8.983 1.00 98.31 85 ARG A N 1
ATOM 573 C CA . ARG A 1 85 ? -8.093 -4.916 9.618 1.00 98.31 85 ARG A CA 1
ATOM 574 C C . ARG A 1 85 ? -8.736 -5.886 10.609 1.00 98.31 85 ARG A C 1
ATOM 576 O O . ARG A 1 85 ? -9.065 -5.469 11.711 1.00 98.31 85 ARG A O 1
ATOM 583 N N . ALA A 1 86 ? -8.868 -7.164 10.265 1.00 98.19 86 ALA A N 1
ATOM 584 C CA . ALA A 1 86 ? -9.428 -8.167 11.168 1.00 98.19 86 ALA A CA 1
ATOM 585 C C . ALA A 1 86 ? -8.585 -8.309 12.446 1.00 98.19 86 ALA A C 1
ATOM 587 O O . ALA A 1 86 ? -9.136 -8.371 13.542 1.00 98.19 86 ALA A O 1
ATOM 588 N N . ARG A 1 87 ? -7.246 -8.287 12.334 1.00 98.31 87 ARG A N 1
ATOM 589 C CA . ARG A 1 87 ? -6.360 -8.295 13.514 1.00 98.31 87 ARG A CA 1
ATOM 590 C C . ARG A 1 87 ? -6.480 -7.024 14.356 1.00 98.31 87 ARG A C 1
ATOM 592 O O . ARG A 1 87 ? -6.418 -7.113 15.577 1.00 98.31 87 ARG A O 1
ATOM 599 N N . LEU A 1 88 ? -6.669 -5.865 13.724 1.00 98.25 88 LEU A N 1
ATOM 600 C CA . LEU A 1 88 ? -6.962 -4.617 14.427 1.00 98.25 88 LEU A CA 1
ATOM 601 C C . LEU A 1 88 ? -8.284 -4.721 15.200 1.00 98.25 88 LEU A C 1
ATOM 603 O O . LEU A 1 88 ? -8.306 -4.501 16.408 1.00 98.25 88 LEU A O 1
ATOM 607 N N . GLU A 1 89 ? -9.373 -5.085 14.524 1.00 97.50 89 GLU A N 1
ATOM 608 C CA . GLU A 1 89 ? -10.712 -5.157 15.123 1.00 97.50 89 GLU A CA 1
ATOM 609 C C . GLU A 1 89 ? -10.816 -6.251 16.198 1.00 97.50 89 GLU A C 1
ATOM 611 O O . GLU A 1 89 ? -11.560 -6.087 17.162 1.00 97.50 89 GLU A O 1
ATOM 616 N N . ALA A 1 90 ? -10.009 -7.313 16.120 1.00 97.19 90 ALA A N 1
ATOM 617 C CA . ALA A 1 90 ? -9.879 -8.290 17.202 1.00 97.19 90 ALA A CA 1
ATOM 618 C C . ALA A 1 90 ? -9.296 -7.683 18.494 1.00 97.19 90 ALA A C 1
ATOM 620 O O . ALA A 1 90 ? -9.629 -8.140 19.584 1.00 97.19 90 ALA A O 1
ATOM 621 N N . ALA A 1 91 ? -8.444 -6.657 18.389 1.00 94.94 91 ALA A N 1
ATOM 622 C CA . ALA A 1 91 ? -7.813 -6.006 19.537 1.00 94.94 91 ALA A CA 1
ATOM 623 C C . ALA A 1 91 ? -8.625 -4.823 20.092 1.00 94.94 91 ALA A C 1
ATOM 625 O O . ALA A 1 91 ? -8.593 -4.574 21.296 1.00 94.94 91 ALA A O 1
ATOM 626 N N . VAL A 1 92 ? -9.331 -4.074 19.235 1.00 96.00 92 VAL A N 1
ATOM 627 C CA . VAL A 1 92 ? -10.021 -2.824 19.630 1.00 96.00 92 VAL A CA 1
ATOM 628 C C . VAL A 1 92 ? -11.544 -2.861 19.477 1.00 96.00 92 VAL A C 1
ATOM 630 O O . VAL A 1 92 ? -12.213 -1.876 19.794 1.00 96.00 92 VAL A O 1
ATOM 633 N N . GLY A 1 93 ? -12.093 -3.984 19.014 1.00 96.19 93 GLY A N 1
ATOM 634 C CA . GLY A 1 93 ? -13.495 -4.130 18.635 1.00 96.19 93 GLY A CA 1
ATOM 635 C C . GLY A 1 93 ? -13.792 -3.620 17.215 1.00 96.19 93 GLY A C 1
ATOM 636 O O . GLY A 1 93 ? -12.914 -3.063 16.550 1.00 96.19 93 GLY A O 1
ATOM 637 N N . PRO A 1 94 ? -15.036 -3.795 16.731 1.00 96.19 94 PRO A N 1
ATOM 638 C CA . PRO A 1 94 ? -15.431 -3.384 15.385 1.00 96.19 94 PRO A CA 1
ATOM 639 C C . PRO A 1 94 ? -15.307 -1.868 15.191 1.00 96.19 94 PRO A C 1
ATOM 641 O O . PRO A 1 94 ? -15.653 -1.094 16.087 1.00 96.19 94 PRO A O 1
ATOM 644 N N . LEU A 1 95 ? -14.863 -1.431 14.010 1.00 96.31 95 LEU A N 1
ATOM 645 C CA . LEU A 1 95 ? -14.638 -0.016 13.699 1.00 96.31 95 LEU A CA 1
ATOM 646 C C . LEU A 1 95 ? -15.559 0.479 12.574 1.00 96.31 95 LEU A C 1
ATOM 648 O O . LEU A 1 95 ? -15.791 -0.210 11.582 1.00 96.31 95 LEU A O 1
ATOM 652 N N . ALA A 1 96 ? -16.030 1.720 12.704 1.00 96.06 96 ALA A N 1
ATOM 653 C CA . ALA A 1 96 ? -16.767 2.471 11.690 1.00 96.06 96 ALA A CA 1
ATOM 654 C C . ALA A 1 96 ? -15.953 3.712 11.277 1.00 96.06 96 ALA A C 1
ATOM 656 O O . ALA A 1 96 ? -16.134 4.795 11.845 1.00 96.06 96 ALA A O 1
ATOM 657 N N . PRO A 1 97 ? -15.006 3.575 10.335 1.00 96.31 97 PRO A N 1
ATOM 658 C CA . PRO A 1 97 ? -14.195 4.699 9.894 1.00 96.31 97 PRO A CA 1
ATOM 659 C C . PRO A 1 97 ? -14.988 5.672 9.023 1.00 96.31 97 PRO A C 1
ATOM 661 O O . PRO A 1 97 ? -15.710 5.263 8.117 1.00 96.31 97 PRO A O 1
ATOM 664 N N . ARG A 1 98 ? -14.803 6.974 9.257 1.00 96.12 98 ARG A N 1
ATOM 665 C CA . ARG A 1 98 ? -15.348 8.036 8.394 1.00 96.12 98 ARG A CA 1
ATOM 666 C C . ARG A 1 98 ? -14.595 8.142 7.072 1.00 96.12 98 ARG A C 1
ATOM 668 O O . ARG A 1 98 ? -15.204 8.395 6.039 1.00 96.12 98 ARG A O 1
ATOM 675 N N . LEU A 1 99 ? -13.276 7.966 7.116 1.00 96.88 99 LEU A N 1
ATOM 676 C CA . LEU A 1 99 ? -12.400 7.985 5.952 1.00 96.88 99 LEU A CA 1
ATOM 677 C C . LEU A 1 99 ? -11.535 6.727 5.938 1.00 96.88 99 LEU A C 1
ATOM 679 O O . LEU A 1 99 ? -10.982 6.340 6.965 1.00 96.88 99 LEU A O 1
ATOM 683 N N . THR A 1 100 ? -11.389 6.108 4.770 1.00 97.12 100 THR A N 1
ATOM 684 C CA . THR A 1 100 ? -10.401 5.046 4.555 1.00 97.12 100 THR A CA 1
ATOM 685 C C . THR A 1 100 ? -9.373 5.540 3.549 1.00 97.12 100 THR A C 1
ATOM 687 O O . THR A 1 100 ? -9.736 6.002 2.471 1.00 97.12 100 THR A O 1
ATOM 690 N N . LEU A 1 101 ? -8.099 5.477 3.921 1.00 96.38 101 LEU A N 1
ATOM 691 C CA . LEU A 1 101 ? -6.961 5.890 3.105 1.00 96.38 101 LEU A CA 1
ATOM 692 C C . LEU A 1 101 ? -6.058 4.688 2.864 1.00 96.38 101 LEU A C 1
ATOM 694 O O . LEU A 1 101 ? -5.957 3.809 3.718 1.00 96.38 101 LEU A O 1
ATOM 698 N N . ALA A 1 102 ? -5.376 4.672 1.724 1.00 93.31 102 ALA A N 1
ATOM 699 C CA . ALA A 1 102 ? -4.401 3.640 1.419 1.00 93.31 102 ALA A CA 1
ATOM 700 C C . ALA A 1 102 ? -3.129 4.240 0.819 1.00 93.31 102 ALA A C 1
ATOM 702 O O . ALA A 1 102 ? -3.187 5.137 -0.022 1.00 93.31 102 ALA A O 1
ATOM 703 N N . THR A 1 103 ? -1.988 3.701 1.228 1.00 90.75 103 THR A N 1
ATOM 704 C CA . THR A 1 103 ? -0.687 3.877 0.585 1.00 90.75 103 THR A CA 1
ATOM 705 C C . THR A 1 103 ? -0.182 2.496 0.183 1.00 90.75 103 THR A C 1
ATOM 707 O O . THR A 1 103 ? -0.421 1.511 0.879 1.00 90.75 103 THR A O 1
ATOM 710 N N . SER A 1 104 ? 0.469 2.377 -0.974 1.00 86.06 104 SER A N 1
ATOM 711 C CA . SER A 1 104 ? 0.935 1.076 -1.457 1.00 86.06 104 SER A CA 1
ATOM 712 C C . SER A 1 104 ? 2.260 1.191 -2.187 1.00 86.06 104 SER A C 1
ATOM 714 O O . SER A 1 104 ? 2.395 1.976 -3.123 1.00 86.06 104 SER A O 1
ATOM 716 N N . SER A 1 105 ? 3.220 0.368 -1.774 1.00 75.81 105 SER A N 1
ATOM 717 C CA . SER A 1 105 ? 4.446 0.078 -2.525 1.00 75.81 105 SER A CA 1
ATOM 718 C C . SER A 1 105 ? 4.446 -1.349 -3.090 1.00 75.81 105 SER A C 1
ATOM 720 O O . SER A 1 105 ? 5.231 -1.674 -3.983 1.00 75.81 105 SER A O 1
ATOM 722 N N . ALA A 1 106 ? 3.542 -2.206 -2.610 1.00 59.59 106 ALA A N 1
ATOM 723 C CA . ALA A 1 106 ? 3.623 -3.650 -2.779 1.00 59.59 106 ALA A CA 1
ATOM 724 C C . ALA A 1 106 ? 3.328 -4.171 -4.185 1.00 59.59 106 ALA A C 1
ATOM 726 O O . ALA A 1 106 ? 3.897 -5.181 -4.589 1.00 59.59 106 ALA A O 1
ATOM 727 N N . ALA A 1 107 ? 2.518 -3.459 -4.973 1.00 59.41 107 ALA A N 1
ATOM 728 C CA . ALA A 1 107 ? 2.289 -3.809 -6.378 1.00 59.41 107 ALA A CA 1
ATOM 729 C C . ALA A 1 107 ? 3.563 -3.686 -7.246 1.00 59.41 107 ALA A C 1
ATOM 731 O O . ALA A 1 107 ? 3.529 -4.011 -8.434 1.00 59.41 107 ALA A O 1
ATOM 732 N N . GLY A 1 108 ? 4.691 -3.282 -6.646 1.00 58.12 108 GLY A N 1
ATOM 733 C CA . GLY A 1 108 ? 6.032 -3.277 -7.223 1.00 58.12 108 GLY A CA 1
ATOM 734 C C . GLY A 1 108 ? 6.602 -1.894 -7.470 1.00 58.12 108 GLY A C 1
ATOM 735 O O . GLY A 1 108 ? 7.414 -1.746 -8.380 1.00 58.12 108 GLY A O 1
ATOM 736 N N . GLY A 1 109 ? 6.164 -0.907 -6.685 1.00 70.00 109 GLY A N 1
ATOM 737 C CA . GLY A 1 109 ? 6.477 0.498 -6.913 1.00 70.00 109 GLY A CA 1
ATOM 738 C C . GLY A 1 109 ? 6.028 0.975 -8.295 1.00 70.00 109 GLY A C 1
ATOM 739 O O . GLY A 1 109 ? 5.491 0.220 -9.108 1.00 70.00 109 GLY A O 1
ATOM 740 N N . LEU A 1 110 ? 6.254 2.251 -8.577 1.00 75.44 110 LEU A N 1
ATOM 741 C CA . LEU A 1 110 ? 6.225 2.746 -9.947 1.00 75.44 110 LEU A CA 1
ATOM 742 C C . LEU A 1 110 ? 7.348 2.025 -10.708 1.00 75.44 110 LEU A C 1
ATOM 744 O O . LEU A 1 110 ? 8.516 2.369 -10.548 1.00 75.44 110 LEU A O 1
ATOM 748 N N . ARG A 1 111 ? 7.039 0.967 -11.461 1.00 84.19 111 ARG A N 1
ATOM 749 C CA . ARG A 1 111 ? 8.021 0.366 -12.369 1.00 84.19 111 ARG A CA 1
ATOM 750 C C . ARG A 1 111 ? 8.186 1.306 -13.554 1.00 84.19 111 ARG A C 1
ATOM 752 O O . ARG A 1 111 ? 7.263 2.016 -13.930 1.00 84.19 111 ARG A O 1
ATOM 759 N N . MET A 1 112 ? 9.395 1.378 -14.094 1.00 90.69 112 MET A N 1
ATOM 760 C CA . MET A 1 112 ? 9.626 2.150 -15.307 1.00 90.69 112 MET A CA 1
ATOM 761 C C . MET A 1 112 ? 10.881 1.700 -16.032 1.00 90.69 112 MET A C 1
ATOM 763 O O . MET A 1 112 ? 11.855 1.245 -15.430 1.00 90.69 112 MET A O 1
ATOM 767 N N . THR A 1 113 ? 10.888 1.904 -17.340 1.00 94.06 113 THR A N 1
ATOM 768 C CA . THR A 1 113 ? 12.109 1.917 -18.143 1.00 94.06 113 THR A CA 1
ATOM 769 C C . THR A 1 113 ? 12.481 3.354 -18.471 1.00 94.06 113 THR A C 1
ATOM 771 O O . THR A 1 113 ? 11.599 4.173 -18.726 1.00 94.06 113 THR A O 1
ATOM 774 N N . VAL A 1 114 ? 13.774 3.668 -18.506 1.00 94.81 114 VAL A N 1
ATOM 775 C CA . VAL A 1 114 ? 14.265 4.991 -18.916 1.00 94.81 114 VAL A CA 1
ATOM 776 C C . VAL A 1 114 ? 14.957 4.925 -20.270 1.00 94.81 114 VAL A C 1
ATOM 778 O O . VAL A 1 114 ? 15.699 3.987 -20.565 1.00 94.81 114 VAL A O 1
ATOM 781 N N . HIS A 1 115 ? 14.734 5.948 -21.089 1.00 95.44 115 HIS A N 1
ATOM 782 C CA . HIS A 1 115 ? 15.370 6.100 -22.391 1.00 95.44 115 HIS A CA 1
ATOM 783 C C . HIS A 1 115 ? 15.961 7.503 -22.522 1.00 95.44 115 HIS A C 1
ATOM 785 O O . HIS A 1 115 ? 15.324 8.484 -22.140 1.00 95.44 115 HIS A O 1
ATOM 791 N N . GLY A 1 116 ? 17.172 7.610 -23.065 1.00 94.44 116 GLY A N 1
ATOM 792 C CA . GLY A 1 116 ? 17.814 8.895 -23.338 1.00 94.44 116 GLY A CA 1
ATOM 793 C C . GLY A 1 116 ? 18.427 8.967 -24.732 1.00 94.44 116 GLY A C 1
ATOM 794 O O . GLY A 1 116 ? 18.740 7.959 -25.347 1.00 94.44 116 GLY A O 1
ATOM 795 N N . LEU A 1 117 ? 18.681 10.169 -25.237 1.00 94.50 117 LEU A N 1
ATOM 796 C CA . LEU A 1 117 ? 19.387 10.348 -26.508 1.00 94.50 117 LEU A CA 1
ATOM 797 C C . LEU A 1 117 ? 20.842 9.840 -26.450 1.00 94.50 117 LEU A C 1
ATOM 799 O O . LEU A 1 117 ? 21.335 9.208 -27.379 1.00 94.50 117 LEU A O 1
ATOM 803 N N . THR A 1 118 ? 21.529 10.099 -25.339 1.00 93.25 118 THR A N 1
ATOM 804 C CA . THR A 1 118 ? 22.897 9.660 -25.045 1.00 93.25 118 THR A CA 1
ATOM 805 C C . THR A 1 118 ? 22.971 8.967 -23.685 1.00 93.25 118 THR A C 1
ATOM 807 O O . THR A 1 118 ? 22.240 9.313 -22.750 1.00 93.25 118 THR A O 1
ATOM 810 N N . GLN A 1 119 ? 23.889 8.003 -23.560 1.00 88.69 119 GLN A N 1
ATOM 811 C CA . GLN A 1 119 ? 24.077 7.235 -22.324 1.00 88.69 119 GLN A CA 1
ATOM 812 C C . GLN A 1 119 ? 24.462 8.132 -21.138 1.00 88.69 119 GLN A C 1
ATOM 814 O O . GLN A 1 119 ? 23.809 8.113 -20.099 1.00 88.69 119 GLN A O 1
ATOM 819 N N . ARG A 1 120 ? 25.501 8.963 -21.300 1.00 88.00 120 ARG A N 1
ATOM 820 C CA . ARG A 1 120 ? 26.111 9.696 -20.178 1.00 88.00 120 ARG A CA 1
ATOM 821 C C . ARG A 1 120 ? 25.298 10.875 -19.657 1.00 88.00 120 ARG A C 1
ATOM 823 O O . ARG A 1 120 ? 25.341 11.120 -18.461 1.00 88.00 120 ARG A O 1
ATOM 830 N N . MET A 1 121 ? 24.607 11.616 -20.522 1.00 88.31 121 MET A N 1
ATOM 831 C CA . MET A 1 121 ? 23.895 12.824 -20.092 1.00 88.31 121 MET A CA 1
ATOM 832 C C . MET A 1 121 ? 22.418 12.540 -19.867 1.00 88.31 121 MET A C 1
ATOM 834 O O . MET A 1 121 ? 21.906 12.763 -18.780 1.00 88.31 121 MET A O 1
ATOM 838 N N . THR A 1 122 ? 21.728 12.015 -20.878 1.00 91.69 122 THR A N 1
ATOM 839 C CA . THR A 1 122 ? 20.262 11.948 -20.834 1.00 91.69 122 THR A CA 1
ATOM 840 C C . THR A 1 122 ? 19.727 10.664 -20.213 1.00 91.69 122 THR A C 1
ATOM 842 O O . THR A 1 122 ? 18.806 10.735 -19.412 1.00 91.69 122 THR A O 1
ATOM 845 N N . ALA A 1 123 ? 20.298 9.494 -20.526 1.00 92.62 123 ALA A N 1
ATOM 846 C CA . ALA A 1 123 ? 19.794 8.239 -19.969 1.00 92.62 123 ALA A CA 1
ATOM 847 C C . ALA A 1 123 ? 20.136 8.126 -18.478 1.00 92.62 123 ALA A C 1
ATOM 849 O O . ALA A 1 123 ? 19.295 7.700 -17.690 1.00 92.62 123 ALA A O 1
ATOM 850 N N . MET A 1 124 ? 21.346 8.540 -18.086 1.00 92.38 124 MET A N 1
ATOM 851 C CA . MET A 1 124 ? 21.747 8.662 -16.681 1.00 92.38 124 MET A CA 1
ATOM 852 C C . MET A 1 124 ? 20.860 9.659 -15.930 1.00 92.38 124 MET A C 1
ATOM 854 O O . MET A 1 124 ? 20.295 9.291 -14.909 1.00 92.38 124 MET A O 1
ATOM 858 N N . ALA A 1 125 ? 20.653 10.874 -16.453 1.00 94.25 125 ALA A N 1
ATOM 859 C CA . ALA A 1 125 ? 19.777 11.848 -15.798 1.00 94.25 125 ALA A CA 1
ATOM 860 C C . ALA A 1 125 ? 18.337 11.332 -15.649 1.00 94.25 125 ALA A C 1
ATOM 862 O O . ALA A 1 125 ? 17.746 11.475 -14.583 1.00 94.25 125 ALA A O 1
ATOM 863 N N . ALA A 1 126 ? 17.789 10.680 -16.680 1.00 91.94 126 ALA A N 1
ATOM 864 C CA . ALA A 1 126 ? 16.465 10.066 -16.612 1.00 91.94 126 ALA A CA 1
ATOM 865 C C . ALA A 1 126 ? 16.395 8.962 -15.544 1.00 91.94 126 ALA A C 1
ATOM 867 O O . ALA A 1 126 ? 15.412 8.884 -14.812 1.00 91.94 126 ALA A O 1
ATOM 868 N N . ARG A 1 127 ? 17.446 8.140 -15.412 1.00 93.88 127 ARG A N 1
ATOM 869 C CA . ARG A 1 127 ? 17.557 7.121 -14.357 1.00 93.88 127 ARG A CA 1
ATOM 870 C C . ARG A 1 127 ? 17.594 7.745 -12.963 1.00 93.88 127 ARG A C 1
ATOM 872 O O . ARG A 1 127 ? 16.894 7.265 -12.082 1.00 93.88 127 ARG A O 1
ATOM 879 N N . GLU A 1 128 ? 18.371 8.801 -12.754 1.00 94.88 128 GLU A N 1
ATOM 880 C CA . GLU A 1 128 ? 18.432 9.453 -11.441 1.00 94.88 128 GLU A CA 1
ATOM 881 C C . GLU A 1 128 ? 17.109 10.150 -11.090 1.00 94.88 128 GLU A C 1
ATOM 883 O O . GLU A 1 128 ? 16.642 10.049 -9.958 1.00 94.88 128 GLU A O 1
ATOM 888 N N . ALA A 1 129 ? 16.440 10.771 -12.067 1.00 92.88 129 ALA A N 1
ATOM 889 C CA . ALA A 1 129 ? 15.108 11.346 -11.872 1.00 92.88 129 ALA A CA 1
ATOM 890 C C . ALA A 1 129 ? 14.065 10.277 -11.500 1.00 92.88 129 ALA A C 1
ATOM 892 O O . ALA A 1 129 ? 13.266 10.475 -10.587 1.00 92.88 129 ALA A O 1
ATOM 893 N N . ALA A 1 130 ? 14.108 9.126 -12.171 1.00 90.75 130 ALA A N 1
ATOM 894 C CA . ALA A 1 130 ? 13.260 7.974 -11.890 1.00 90.75 130 ALA A CA 1
ATOM 895 C C . ALA A 1 130 ? 13.429 7.453 -10.458 1.00 90.75 130 ALA A C 1
ATOM 897 O O . ALA A 1 130 ? 12.453 7.268 -9.732 1.00 90.75 130 ALA A O 1
ATOM 898 N N . LEU A 1 131 ? 14.680 7.256 -10.037 1.00 89.00 131 LEU A N 1
ATOM 899 C CA . LEU A 1 131 ? 15.000 6.819 -8.681 1.00 89.00 131 LEU A CA 1
ATOM 900 C C . LEU A 1 131 ? 14.560 7.859 -7.644 1.00 89.00 131 LEU A C 1
ATOM 902 O O . LEU A 1 131 ? 13.995 7.492 -6.616 1.00 89.00 131 LEU A O 1
ATOM 906 N N . GLY A 1 132 ? 14.742 9.151 -7.938 1.00 87.62 132 GLY A N 1
A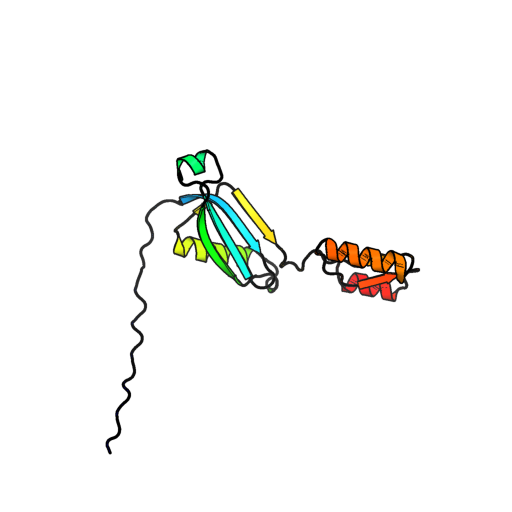TOM 907 C CA . GLY A 1 132 ? 14.259 10.248 -7.096 1.00 87.62 132 GLY A CA 1
ATOM 908 C C . GLY A 1 132 ? 12.734 10.278 -6.940 1.00 87.62 132 GLY A C 1
ATOM 909 O O . GLY A 1 132 ? 12.236 10.661 -5.885 1.00 87.62 132 GLY A O 1
ATOM 910 N N . ALA A 1 133 ? 11.992 9.814 -7.948 1.00 85.19 133 ALA A N 1
ATOM 911 C CA . ALA A 1 133 ? 10.538 9.655 -7.892 1.00 85.19 133 ALA A CA 1
ATOM 912 C C . ALA A 1 133 ? 10.082 8.381 -7.146 1.00 85.19 133 ALA A C 1
ATOM 914 O O . ALA A 1 133 ? 8.885 8.105 -7.083 1.00 85.19 133 ALA A O 1
ATOM 915 N N . GLY A 1 134 ? 11.012 7.591 -6.595 1.00 78.62 134 GLY A N 1
ATOM 916 C CA . GLY A 1 134 ? 10.708 6.328 -5.916 1.00 78.62 134 GLY A CA 1
ATOM 917 C C . GLY A 1 134 ? 10.379 5.182 -6.874 1.00 78.62 134 GLY A C 1
ATOM 918 O O . GLY A 1 134 ? 9.767 4.192 -6.468 1.00 78.62 134 GLY A O 1
ATOM 919 N N . ALA A 1 135 ? 10.757 5.312 -8.147 1.00 85.94 135 ALA A N 1
ATOM 920 C CA . ALA A 1 135 ? 10.492 4.301 -9.150 1.00 85.94 135 ALA A CA 1
ATOM 921 C C . ALA A 1 135 ? 11.523 3.166 -9.123 1.00 85.94 135 ALA A C 1
ATOM 923 O O . ALA A 1 135 ? 12.714 3.366 -8.872 1.00 85.94 135 ALA A O 1
ATOM 924 N N . VAL A 1 136 ? 11.076 1.962 -9.467 1.00 86.50 136 VAL A N 1
ATOM 925 C CA . VAL A 1 136 ? 11.946 0.811 -9.704 1.00 86.50 136 VAL A CA 1
ATOM 926 C C . VAL A 1 136 ? 12.337 0.820 -11.179 1.00 86.50 136 VAL A C 1
ATOM 928 O O . VAL A 1 136 ? 11.568 0.388 -12.039 1.00 86.50 136 VAL A O 1
ATOM 931 N N . VAL A 1 137 ? 13.537 1.322 -11.484 1.00 91.12 137 VAL A N 1
ATOM 932 C CA . VAL A 1 137 ? 14.058 1.345 -12.859 1.00 91.12 137 VAL A CA 1
ATOM 933 C C . VAL A 1 137 ? 14.406 -0.075 -13.301 1.00 91.12 137 VAL A C 1
ATOM 935 O O . VAL A 1 137 ? 15.374 -0.667 -12.826 1.00 91.12 137 VAL A O 1
ATOM 938 N N . LYS A 1 138 ? 13.611 -0.614 -14.224 1.00 92.56 138 LYS A N 1
ATOM 939 C CA . LYS A 1 138 ? 13.725 -1.984 -14.736 1.00 92.56 138 LYS A CA 1
ATOM 940 C C . LYS A 1 138 ? 14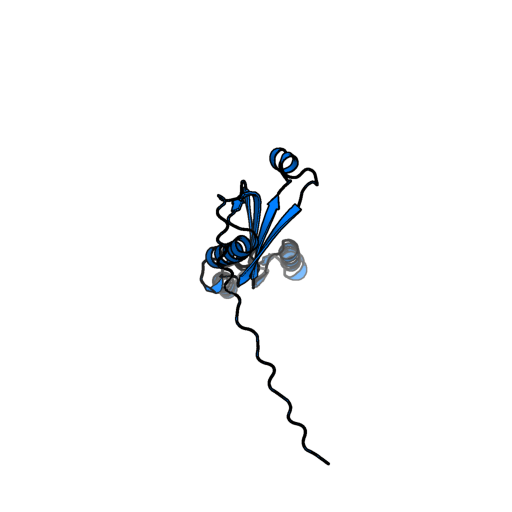.735 -2.105 -15.873 1.00 92.56 138 LYS A C 1
ATOM 942 O O . LYS A 1 138 ? 15.454 -3.094 -15.960 1.00 92.56 138 LYS A O 1
ATOM 947 N N . TYR A 1 139 ? 14.826 -1.077 -16.715 1.00 94.25 139 TYR A N 1
ATOM 948 C CA . TYR A 1 139 ? 15.717 -1.076 -17.869 1.00 94.25 139 TYR A CA 1
ATOM 949 C C . TYR A 1 139 ? 16.122 0.342 -18.276 1.00 94.25 139 TYR A C 1
ATOM 951 O O . TYR A 1 139 ? 15.363 1.295 -18.087 1.00 94.25 139 TYR A O 1
ATOM 959 N N . GLN A 1 140 ? 17.324 0.478 -18.834 1.00 95.25 140 GLN A N 1
ATOM 960 C CA . GLN A 1 140 ? 17.884 1.746 -19.288 1.00 95.25 140 GLN A CA 1
ATOM 961 C C . GLN A 1 140 ? 18.448 1.599 -20.696 1.00 95.25 140 GLN A C 1
ATOM 963 O O . GLN A 1 140 ? 19.274 0.727 -20.958 1.00 95.25 140 GLN A O 1
ATOM 968 N N . THR A 1 141 ? 18.027 2.485 -21.594 1.00 95.62 141 THR A N 1
ATOM 969 C CA . THR A 1 141 ? 18.446 2.492 -23.000 1.00 95.62 141 THR A CA 1
ATOM 970 C C . THR A 1 141 ? 18.893 3.883 -23.428 1.00 95.62 141 THR A C 1
ATOM 972 O O . THR A 1 141 ? 18.535 4.889 -22.808 1.00 95.62 141 THR A O 1
ATOM 975 N N . ALA A 1 142 ? 19.688 3.956 -24.499 1.00 96.06 142 ALA A N 1
ATOM 976 C CA . ALA A 1 142 ? 19.984 5.234 -25.124 1.00 96.06 142 ALA A CA 1
ATOM 977 C C . ALA A 1 142 ? 20.227 5.144 -26.629 1.00 96.06 142 ALA A C 1
ATOM 979 O O . ALA A 1 142 ? 20.663 4.108 -27.132 1.00 96.06 142 ALA A O 1
ATOM 980 N N . GLY A 1 143 ? 20.023 6.263 -27.321 1.00 94.38 143 GLY A N 1
ATOM 981 C CA . GLY A 1 143 ? 20.206 6.369 -28.764 1.00 94.38 143 GLY A CA 1
ATOM 982 C C . GLY A 1 143 ? 19.081 5.674 -29.526 1.00 94.38 143 GLY A C 1
ATOM 983 O O . GLY A 1 143 ? 17.937 5.654 -29.090 1.00 94.38 143 GLY A O 1
ATOM 984 N N . ARG A 1 144 ? 19.378 5.105 -30.694 1.00 95.38 144 ARG A N 1
ATOM 985 C CA . ARG A 1 144 ? 18.359 4.406 -31.484 1.00 95.38 144 ARG A CA 1
ATOM 986 C C . ARG A 1 144 ? 17.976 3.088 -30.806 1.00 95.38 144 ARG A C 1
ATOM 988 O O . ARG A 1 144 ? 18.826 2.207 -30.692 1.00 95.38 144 ARG A O 1
ATOM 995 N N . LEU A 1 145 ? 16.706 2.943 -30.424 1.00 95.69 145 LEU A N 1
ATOM 996 C CA . LEU A 1 145 ? 16.159 1.664 -29.967 1.00 95.69 145 LEU A CA 1
ATOM 997 C C . LEU A 1 145 ? 16.281 0.615 -31.077 1.00 95.69 145 LEU A C 1
ATOM 999 O O . LEU A 1 145 ? 15.968 0.870 -32.244 1.00 95.69 145 LEU A O 1
ATOM 1003 N N . ARG A 1 146 ? 16.761 -0.562 -30.698 1.00 96.12 146 ARG A N 1
ATOM 1004 C CA . ARG A 1 146 ? 16.862 -1.760 -31.530 1.00 96.12 146 ARG A CA 1
ATOM 1005 C C . ARG A 1 146 ? 15.790 -2.750 -31.083 1.00 96.12 146 ARG A C 1
ATOM 1007 O O . ARG A 1 146 ? 15.327 -2.693 -29.949 1.00 96.12 146 ARG A O 1
ATOM 1014 N N . ASP A 1 147 ? 15.474 -3.737 -31.911 1.00 97.12 147 ASP A N 1
ATOM 1015 C CA . ASP A 1 147 ? 14.398 -4.695 -31.608 1.00 97.12 147 ASP A CA 1
ATOM 1016 C C . ASP A 1 147 ? 14.595 -5.445 -30.281 1.00 97.12 147 ASP A C 1
ATOM 1018 O O . ASP A 1 147 ? 13.630 -5.772 -29.600 1.00 97.12 147 ASP A O 1
ATOM 1022 N N . HIS A 1 148 ? 15.845 -5.702 -29.875 1.00 95.56 148 HIS A N 1
ATOM 1023 C CA . HIS A 1 148 ? 16.122 -6.303 -28.564 1.00 95.56 148 HIS A CA 1
ATOM 1024 C C . HIS A 1 148 ? 15.791 -5.377 -27.380 1.00 95.56 148 HIS A C 1
ATOM 1026 O O . HIS A 1 148 ? 15.426 -5.882 -26.323 1.00 95.56 148 HIS A O 1
ATOM 1032 N N . ASP A 1 149 ? 15.888 -4.054 -27.558 1.00 95.94 149 ASP A N 1
ATOM 1033 C CA . ASP A 1 149 ? 15.529 -3.077 -26.531 1.00 95.94 149 ASP A CA 1
ATOM 1034 C C . ASP A 1 149 ? 14.006 -3.072 -26.360 1.00 95.94 149 ASP A C 1
ATOM 1036 O O . ASP A 1 149 ? 13.514 -3.092 -25.239 1.00 95.94 149 ASP A O 1
ATOM 1040 N N . LEU A 1 150 ? 13.266 -3.112 -27.476 1.00 95.44 150 LEU A N 1
ATOM 1041 C CA . LEU A 1 150 ? 11.802 -3.175 -27.475 1.00 95.44 150 LEU A CA 1
ATOM 1042 C C . LEU A 1 150 ? 11.293 -4.442 -26.779 1.00 95.44 150 LEU A C 1
ATOM 1044 O O . LEU A 1 150 ? 10.465 -4.345 -25.878 1.00 95.44 150 LEU A O 1
ATOM 1048 N N . ARG A 1 151 ? 11.859 -5.610 -27.113 1.00 96.12 151 ARG A N 1
ATOM 1049 C CA . ARG A 1 151 ? 11.513 -6.877 -26.444 1.00 96.12 151 ARG A CA 1
ATOM 1050 C C . ARG A 1 151 ? 11.764 -6.827 -24.937 1.00 96.12 151 ARG A C 1
ATOM 1052 O O . ARG A 1 151 ? 10.901 -7.217 -24.163 1.00 96.12 151 ARG A O 1
ATOM 1059 N N . ARG A 1 152 ? 12.915 -6.292 -24.514 1.00 94.06 152 ARG A N 1
ATOM 1060 C CA . ARG A 1 152 ? 13.238 -6.099 -23.090 1.00 94.06 152 ARG A CA 1
ATOM 1061 C C . ARG A 1 152 ? 12.245 -5.167 -22.396 1.00 94.06 152 ARG A C 1
ATOM 1063 O O . ARG A 1 152 ? 11.835 -5.453 -21.282 1.00 94.06 152 ARG A O 1
ATOM 1070 N N . ILE A 1 153 ? 11.855 -4.061 -23.032 1.00 94.44 153 ILE A N 1
ATOM 1071 C CA . ILE A 1 153 ? 10.864 -3.132 -22.467 1.00 94.44 153 ILE A CA 1
ATOM 1072 C C . ILE A 1 153 ? 9.515 -3.840 -22.269 1.00 94.44 153 ILE A C 1
ATOM 1074 O O . ILE A 1 153 ? 8.909 -3.689 -21.213 1.00 94.44 153 ILE A O 1
ATOM 1078 N N . GLU A 1 154 ? 9.066 -4.639 -23.239 1.00 92.94 154 GLU A N 1
ATOM 1079 C CA . GLU A 1 154 ? 7.822 -5.415 -23.131 1.00 92.94 154 GLU A CA 1
ATOM 1080 C C . GLU A 1 154 ? 7.882 -6.478 -22.020 1.00 92.94 154 GLU A C 1
ATOM 1082 O O . GLU A 1 154 ? 6.933 -6.607 -21.244 1.00 92.94 154 GLU A O 1
ATOM 1087 N N . GLU A 1 155 ? 9.001 -7.202 -21.901 1.00 91.81 155 GLU A N 1
ATOM 1088 C CA . GLU A 1 155 ? 9.231 -8.217 -20.858 1.00 91.81 155 GLU A CA 1
ATOM 1089 C C . GLU A 1 155 ? 9.138 -7.637 -19.441 1.00 91.81 155 GLU A C 1
ATOM 1091 O O . GLU A 1 155 ? 8.574 -8.266 -18.543 1.00 91.81 155 GLU A O 1
ATOM 1096 N N . GLU A 1 156 ? 9.669 -6.429 -19.234 1.00 88.50 156 GLU A N 1
ATOM 1097 C CA . GLU A 1 156 ? 9.709 -5.797 -17.914 1.00 88.50 156 GLU A CA 1
ATOM 1098 C C . GLU A 1 156 ? 8.346 -5.284 -17.435 1.00 88.50 156 GLU A C 1
ATOM 1100 O O . GLU A 1 156 ? 8.204 -4.993 -16.243 1.00 88.50 156 GLU A O 1
ATOM 1105 N N . ARG A 1 157 ? 7.355 -5.188 -18.339 1.00 84.25 157 ARG A N 1
ATOM 1106 C CA . ARG A 1 157 ? 6.004 -4.655 -18.077 1.00 84.25 157 ARG A CA 1
ATOM 1107 C C . ARG A 1 157 ? 6.051 -3.392 -17.193 1.00 84.25 157 ARG A C 1
ATOM 1109 O O . ARG A 1 157 ? 5.488 -3.418 -16.091 1.00 84.25 157 ARG A O 1
ATOM 1116 N N . PRO A 1 158 ? 6.799 -2.356 -17.629 1.00 76.12 158 PRO A N 1
ATOM 1117 C CA . PRO A 1 158 ? 6.986 -1.129 -16.866 1.00 76.12 158 PRO A CA 1
ATOM 1118 C C . PRO A 1 158 ? 5.663 -0.426 -16.576 1.00 76.12 158 PRO A C 1
ATOM 1120 O O . PRO A 1 158 ? 4.765 -0.444 -17.447 1.00 76.12 158 PRO A O 1
#

Nearest PDB structures (foldseek):
  3h6e-assembly2_B  TM=7.659E-01  e=4.827E-01  Novosphingobium aromaticivorans DSM 12444
  5mb9-assembly2_B  TM=6.695E-01  e=7.511E-01  Thermochaetoides thermophila DSM 1495
  7pnw-assembly1_I  TM=3.396E-01  e=2.566E-01  Mus musculus
  7o24-assembly1_B  TM=4.559E-01  e=3.015E+00  White-tufted-ear marmoset simian foamy virus
  3j9m-assembly1_AI  TM=2.500E-01  e=3.421E+00  Homo sapiens

Solvent-accessible surface area (backbone atoms only — not comparable to full-atom values): 8940 Å² total; per-residue (Å²): 135,82,88,77,86,83,77,83,80,77,79,77,77,84,76,90,73,87,70,78,72,91,63,77,56,45,76,30,44,32,33,40,33,42,34,35,72,63,41,10,38,26,38,34,32,31,16,77,43,76,70,30,27,71,79,27,80,89,40,64,43,78,74,49,66,12,59,25,61,37,22,54,91,75,74,42,53,62,59,9,48,50,47,2,42,51,48,23,31,74,75,72,44,55,70,39,56,76,36,79,48,76,49,74,45,34,94,54,44,54,45,31,66,32,69,16,73,40,58,82,64,40,18,45,50,43,43,54,54,38,49,73,72,62,28,42,74,74,46,80,43,49,50,81,83,47,73,70,53,53,52,52,52,61,74,63,66,80

Mean predicted aligned error: 12.08 Å

Foldseek 3Di:
DDDDDDDDDDDDDDDPPPPQPPDDAAEFAEWEWEAEQFKIKIWTKFQPDPVSCVVPVVHIDTLWMFMATACVVVVDRVVRVVNRQVRGCVVRNHHDYPYYHYDHCNPPHAEDEFEEQDDPPG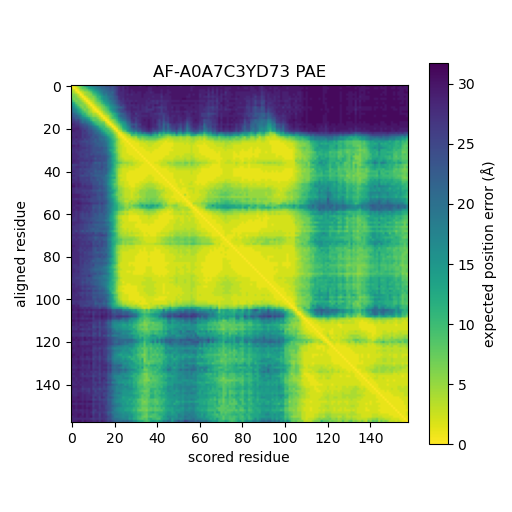QVVRVVVCVVVVYDHQYTYHRDDDPVNVVSRVVSVD

Secondary structure (DSSP, 8-state):
-PPPP----PPPPPP-------SPPEEEEEEEEEE-SSEEEEEEEESSSHHHHHH-TT-SEEEEEEEEE--TTTT-THHHHHHHHHHHHHHH--EEEEEEEEEE-TTTSSEEEEEESSIIIIIHHHHHHHHHTT-EEEEEEESS--HHHHHHHHHH--